Protein AF-T1ALZ5-F1 (afdb_monomer_lite)

Structure (mmCIF, N/CA/C/O backbone):
data_AF-T1ALZ5-F1
#
_entry.id   AF-T1ALZ5-F1
#
loop_
_atom_site.group_PDB
_atom_site.id
_atom_site.type_symbol
_atom_site.label_atom_id
_atom_site.label_alt_id
_atom_site.label_comp_id
_atom_site.label_asym_id
_atom_site.label_entity_id
_atom_site.label_seq_id
_atom_site.pdbx_PDB_ins_code
_atom_site.Cartn_x
_atom_site.Cartn_y
_atom_site.Cartn_z
_atom_site.occupancy
_atom_site.B_iso_or_equiv
_atom_site.auth_seq_id
_atom_site.auth_comp_id
_atom_site.auth_asym_id
_atom_site.auth_atom_id
_atom_site.pdbx_PDB_model_num
ATOM 1 N N . TYR A 1 1 ? -0.519 -9.201 18.390 1.00 60.66 1 TYR A N 1
ATOM 2 C CA . TYR A 1 1 ? 0.496 -9.100 17.323 1.00 60.66 1 TYR A CA 1
ATOM 3 C C . TYR A 1 1 ? 1.351 -7.862 17.560 1.00 60.66 1 TYR A C 1
ATOM 5 O O . TYR A 1 1 ? 1.078 -7.103 18.485 1.00 60.66 1 TYR A O 1
ATOM 13 N N . THR A 1 2 ? 2.398 -7.662 16.757 1.00 79.56 2 THR A N 1
ATOM 14 C CA . THR A 1 2 ? 3.294 -6.497 16.836 1.00 79.56 2 THR A CA 1
ATOM 15 C C . THR A 1 2 ? 2.548 -5.158 16.743 1.00 79.56 2 THR A C 1
ATOM 17 O O . THR A 1 2 ? 2.990 -4.195 17.358 1.00 79.56 2 THR A O 1
ATOM 20 N N . ILE A 1 3 ? 1.400 -5.093 16.050 1.00 87.88 3 ILE A N 1
ATOM 21 C CA . ILE A 1 3 ? 0.622 -3.854 15.867 1.00 87.88 3 ILE A CA 1
ATOM 22 C C . ILE A 1 3 ? 0.089 -3.335 17.209 1.00 87.88 3 ILE A C 1
ATOM 24 O O . ILE A 1 3 ? 0.445 -2.223 17.597 1.00 87.88 3 ILE A O 1
ATOM 28 N N . SER A 1 4 ? -0.693 -4.138 17.947 1.00 86.44 4 SER A N 1
ATOM 29 C CA . SER A 1 4 ? -1.197 -3.723 19.270 1.00 86.44 4 SER A CA 1
ATOM 30 C C . SER A 1 4 ? -0.064 -3.382 20.232 1.00 86.44 4 SER A C 1
ATOM 32 O O . SER A 1 4 ? -0.122 -2.363 20.905 1.00 86.44 4 SER A O 1
ATOM 34 N N . TYR A 1 5 ? 1.021 -4.166 20.231 1.00 89.44 5 TYR A N 1
ATOM 35 C CA . TYR A 1 5 ? 2.176 -3.868 21.076 1.00 89.44 5 TYR A CA 1
ATOM 36 C C . TYR A 1 5 ? 2.756 -2.474 20.789 1.00 89.44 5 TYR A C 1
ATOM 38 O O . TYR A 1 5 ? 2.965 -1.699 21.718 1.00 89.44 5 TYR A O 1
ATOM 46 N N . VAL A 1 6 ? 2.991 -2.124 19.520 1.00 89.44 6 VAL A N 1
ATOM 47 C CA . VAL A 1 6 ? 3.519 -0.799 19.159 1.00 89.44 6 VAL A CA 1
ATOM 48 C C . VAL A 1 6 ? 2.536 0.303 19.553 1.00 89.44 6 VAL A C 1
ATOM 50 O O . VAL A 1 6 ? 2.950 1.289 20.166 1.00 89.44 6 VAL A O 1
ATOM 53 N N . TYR A 1 7 ? 1.249 0.134 19.247 1.00 88.00 7 TYR A N 1
ATOM 54 C CA . TYR A 1 7 ? 0.230 1.134 19.557 1.00 88.00 7 TYR A CA 1
ATOM 55 C C . TYR A 1 7 ? 0.100 1.379 21.067 1.00 88.00 7 TYR A C 1
ATOM 57 O O . TYR A 1 7 ? 0.172 2.526 21.506 1.00 88.00 7 TYR A O 1
ATOM 65 N N . ASP A 1 8 ? -0.002 0.315 21.863 1.00 89.06 8 ASP A N 1
ATOM 66 C CA . ASP A 1 8 ? -0.237 0.394 23.309 1.00 89.06 8 ASP A CA 1
ATOM 67 C C . ASP A 1 8 ? 0.943 1.017 24.074 1.00 89.06 8 ASP A C 1
ATOM 69 O O . ASP A 1 8 ? 0.752 1.580 25.149 1.00 89.06 8 ASP A O 1
ATOM 73 N N . HIS A 1 9 ? 2.162 0.936 23.527 1.00 92.81 9 HIS A N 1
ATOM 74 C CA . HIS A 1 9 ? 3.374 1.433 24.190 1.00 92.81 9 HIS A CA 1
ATOM 75 C C . HIS A 1 9 ? 3.864 2.784 23.660 1.00 92.81 9 HIS A C 1
ATOM 77 O O . HIS A 1 9 ? 4.657 3.442 24.334 1.00 92.81 9 HIS A O 1
ATOM 83 N N . THR A 1 10 ? 3.447 3.198 22.460 1.00 93.44 10 THR A N 1
ATOM 84 C CA . THR A 1 10 ? 3.954 4.431 21.828 1.00 93.44 10 THR A CA 1
ATOM 85 C C . THR A 1 10 ? 2.861 5.418 21.440 1.00 93.44 10 THR A C 1
ATOM 87 O O . THR A 1 10 ? 3.156 6.600 21.278 1.00 93.44 10 THR A O 1
ATOM 90 N N . HIS A 1 11 ? 1.623 4.949 21.250 1.00 87.19 11 HIS A N 1
ATOM 91 C CA . HIS A 1 11 ? 0.527 5.688 20.615 1.00 87.19 11 HIS A CA 1
ATOM 92 C C . HIS A 1 11 ? 0.891 6.306 19.252 1.00 87.19 11 HIS A C 1
ATOM 94 O O . HIS A 1 11 ? 0.199 7.201 18.765 1.00 87.19 11 HIS A O 1
ATOM 100 N N . ALA A 1 12 ? 1.978 5.843 18.627 1.00 90.00 12 ALA A N 1
ATOM 101 C CA . ALA A 1 12 ? 2.394 6.302 17.315 1.00 90.00 12 ALA A CA 1
ATOM 102 C C . ALA A 1 12 ? 1.459 5.735 16.234 1.00 90.00 12 ALA A C 1
ATOM 104 O O . ALA A 1 12 ? 0.925 4.632 16.401 1.00 90.00 12 ALA A O 1
ATOM 105 N N . PRO A 1 13 ? 1.286 6.444 15.102 1.00 90.25 13 PRO A N 1
ATOM 106 C CA . PRO A 1 13 ? 0.625 5.878 13.937 1.00 90.25 13 PRO A CA 1
ATOM 107 C C . PRO A 1 13 ? 1.274 4.555 13.529 1.00 90.25 13 PRO A C 1
ATOM 109 O O . PRO A 1 13 ? 2.498 4.470 13.408 1.00 90.25 13 PRO A O 1
ATOM 112 N N . THR A 1 14 ? 0.458 3.528 13.301 1.00 92.81 14 THR A N 1
ATOM 113 C CA . THR A 1 14 ? 0.944 2.208 12.885 1.00 92.81 14 THR A CA 1
ATOM 114 C C . THR A 1 14 ? 0.524 1.908 11.451 1.00 92.81 14 THR A C 1
ATOM 116 O O . THR A 1 14 ? -0.556 2.302 10.995 1.00 92.81 14 THR A O 1
ATOM 119 N N . MET A 1 15 ? 1.397 1.205 10.732 1.00 92.00 15 MET A N 1
ATOM 120 C CA . MET A 1 15 ? 1.153 0.752 9.370 1.00 92.00 15 MET A CA 1
ATOM 121 C C . MET A 1 15 ? 1.414 -0.747 9.272 1.00 92.00 15 MET A C 1
ATOM 123 O O . MET A 1 15 ? 2.455 -1.229 9.719 1.00 92.00 15 MET A O 1
ATOM 127 N N . LEU A 1 16 ? 0.480 -1.469 8.655 1.00 94.75 16 LEU A N 1
ATOM 128 C CA . LEU A 1 16 ? 0.690 -2.844 8.214 1.00 94.75 16 LEU A CA 1
ATOM 129 C C . LEU A 1 16 ? 0.994 -2.836 6.721 1.00 94.75 16 LEU A C 1
ATOM 131 O O . LEU A 1 16 ? 0.129 -2.460 5.935 1.00 94.75 16 LEU A O 1
ATOM 135 N N . THR A 1 17 ? 2.184 -3.290 6.338 1.00 94.25 17 THR A N 1
ATOM 136 C CA . THR A 1 17 ? 2.549 -3.471 4.930 1.00 94.25 17 THR A CA 1
ATOM 137 C C . THR A 1 17 ? 2.263 -4.899 4.485 1.00 94.25 17 THR A C 1
ATOM 139 O O . THR A 1 17 ? 2.781 -5.853 5.062 1.00 94.25 17 THR A O 1
ATOM 142 N N . LEU A 1 18 ? 1.443 -5.042 3.447 1.00 95.12 18 LEU A N 1
ATOM 143 C CA . LEU A 1 18 ? 1.066 -6.309 2.834 1.00 95.12 18 LEU A CA 1
ATOM 144 C C . LEU A 1 18 ? 1.810 -6.490 1.514 1.00 95.12 18 LEU A C 1
ATOM 146 O O . LEU A 1 18 ? 1.735 -5.632 0.635 1.00 95.12 18 LEU A O 1
ATOM 150 N N . TYR A 1 19 ? 2.497 -7.617 1.358 1.00 92.81 19 TYR A N 1
ATOM 151 C CA . TYR A 1 19 ? 3.235 -7.924 0.137 1.00 92.81 19 TYR A CA 1
ATOM 152 C C . TYR A 1 19 ? 2.304 -8.463 -0.953 1.00 92.81 19 TYR A C 1
ATOM 154 O O . TYR A 1 19 ? 1.525 -9.394 -0.727 1.00 92.81 19 TYR A O 1
ATOM 162 N N . TRP A 1 20 ? 2.360 -7.852 -2.134 1.00 92.00 20 TRP A N 1
ATOM 163 C CA . TRP A 1 20 ? 1.699 -8.340 -3.335 1.00 92.00 20 TRP A CA 1
ATOM 164 C C . TRP A 1 20 ? 2.656 -9.216 -4.132 1.00 92.00 20 TRP A C 1
ATOM 166 O O . TRP A 1 20 ? 3.715 -8.757 -4.552 1.00 92.00 20 TRP A O 1
ATOM 176 N N . GLN A 1 21 ? 2.238 -10.455 -4.380 1.00 85.75 21 GLN A N 1
ATOM 177 C CA . GLN A 1 21 ? 3.012 -11.409 -5.156 1.00 85.75 21 GLN A CA 1
ATOM 178 C C . GLN A 1 21 ? 2.097 -12.420 -5.853 1.00 85.75 21 GLN A C 1
ATOM 180 O O . GLN A 1 21 ? 0.992 -12.705 -5.377 1.00 85.75 21 GLN A O 1
ATOM 185 N N . LEU A 1 22 ? 2.553 -12.965 -6.983 1.00 81.38 22 LEU A N 1
ATOM 186 C CA . LEU A 1 22 ? 1.836 -13.978 -7.756 1.00 81.38 22 LEU A CA 1
ATOM 187 C C . LEU A 1 22 ? 2.668 -15.258 -7.859 1.00 81.38 22 LEU A C 1
ATOM 189 O O . LEU A 1 22 ? 3.793 -15.226 -8.331 1.00 81.38 22 LEU A O 1
ATOM 193 N N . GLY A 1 23 ? 2.090 -16.399 -7.479 1.00 78.50 23 GLY A N 1
ATOM 194 C CA . GLY A 1 23 ? 2.662 -17.719 -7.782 1.00 78.50 23 GLY A CA 1
ATOM 195 C C . GLY A 1 23 ? 3.899 -18.147 -6.980 1.00 78.50 23 GLY A C 1
ATOM 196 O O . GLY A 1 23 ? 4.413 -19.225 -7.251 1.00 78.50 23 GLY A O 1
ATOM 197 N N . GLU A 1 24 ? 4.345 -17.364 -5.997 1.00 75.06 24 GLU A N 1
ATOM 198 C CA . GLU A 1 24 ? 5.529 -17.685 -5.173 1.00 75.06 24 GLU A CA 1
ATOM 199 C C . GLU A 1 24 ? 5.247 -18.654 -4.003 1.00 75.06 24 GLU A C 1
ATOM 201 O O . GLU A 1 24 ? 6.176 -19.187 -3.405 1.00 75.06 24 GLU A O 1
ATOM 206 N N . ASP A 1 25 ? 3.978 -18.903 -3.658 1.00 81.12 25 ASP A N 1
ATOM 207 C CA . ASP A 1 25 ? 3.576 -19.788 -2.551 1.00 81.12 25 ASP A CA 1
ATOM 208 C C . ASP A 1 25 ? 2.170 -20.385 -2.810 1.00 81.12 25 ASP A C 1
ATOM 210 O O . ASP A 1 25 ? 1.607 -20.264 -3.903 1.00 81.12 25 ASP A O 1
ATOM 214 N N . ASP A 1 26 ? 1.578 -21.043 -1.813 1.00 85.50 26 ASP A N 1
ATOM 215 C CA . ASP A 1 26 ? 0.232 -21.593 -1.851 1.00 85.50 26 ASP A CA 1
ATOM 216 C C . ASP A 1 26 ? -0.871 -20.561 -1.530 1.00 85.50 26 ASP A C 1
ATOM 218 O O . ASP A 1 26 ? -0.649 -19.465 -1.009 1.00 85.50 26 ASP A O 1
ATOM 222 N N . ALA A 1 27 ? -2.118 -20.921 -1.844 1.00 84.62 27 ALA A N 1
ATOM 223 C CA . ALA A 1 27 ? -3.269 -20.030 -1.703 1.00 84.62 27 ALA A CA 1
ATOM 224 C C . ALA A 1 27 ? -3.515 -19.529 -0.264 1.00 84.62 27 ALA A C 1
ATOM 226 O O . ALA A 1 27 ? -4.149 -18.485 -0.093 1.00 84.62 27 ALA A O 1
ATOM 227 N N . ARG A 1 28 ? -3.036 -20.235 0.771 1.00 85.62 28 ARG A N 1
ATOM 228 C CA . ARG A 1 28 ? -3.196 -19.848 2.185 1.00 85.62 28 ARG A CA 1
ATOM 229 C C . ARG A 1 28 ? -2.317 -18.655 2.546 1.00 85.62 28 ARG A C 1
ATOM 231 O O . ARG A 1 28 ? -2.705 -17.874 3.407 1.00 85.62 28 ARG A O 1
ATOM 238 N N . HIS A 1 29 ? -1.195 -18.485 1.852 1.00 86.56 29 HIS A N 1
ATOM 239 C CA . HIS A 1 29 ? -0.293 -17.347 2.019 1.00 86.56 29 HIS A CA 1
ATOM 240 C C . HIS A 1 29 ? -0.644 -16.168 1.100 1.00 86.56 29 HIS A C 1
ATOM 242 O O . HIS A 1 29 ? -0.020 -15.113 1.184 1.00 86.56 29 HIS A O 1
ATOM 248 N N . SER A 1 30 ? -1.679 -16.299 0.258 1.00 90.69 30 SER A N 1
ATOM 249 C CA . SER A 1 30 ? -2.185 -15.166 -0.523 1.00 90.69 30 SER A CA 1
ATOM 250 C C . SER A 1 30 ? -2.630 -14.025 0.395 1.00 90.69 30 SER A C 1
ATOM 252 O O . SER A 1 30 ? -3.208 -14.267 1.454 1.00 90.69 30 SER A O 1
ATOM 254 N N . MET A 1 31 ? -2.408 -12.777 -0.030 1.00 93.31 31 MET A N 1
ATOM 255 C CA . MET A 1 31 ? -2.653 -11.567 0.769 1.00 93.31 31 MET A CA 1
ATOM 256 C C . MET A 1 31 ? -3.980 -11.602 1.547 1.00 93.31 31 MET A C 1
ATOM 258 O O . MET A 1 31 ? -3.995 -11.405 2.758 1.00 93.31 31 MET A O 1
ATOM 262 N N . PHE A 1 32 ? -5.101 -11.896 0.880 1.00 94.38 32 PHE A N 1
ATOM 263 C CA . PHE A 1 32 ? -6.414 -11.902 1.534 1.00 94.38 32 PHE A CA 1
ATOM 264 C C . PHE A 1 32 ? -6.628 -13.084 2.479 1.00 94.38 32 PHE A C 1
ATOM 266 O O . PHE A 1 32 ? -7.288 -12.920 3.504 1.00 94.38 32 PHE A O 1
ATOM 273 N N . GLN A 1 33 ? -6.068 -14.257 2.172 1.00 93.81 33 GLN A N 1
ATOM 274 C CA . GLN A 1 33 ? -6.117 -15.380 3.106 1.00 93.81 33 GLN A CA 1
ATOM 275 C C . GLN A 1 33 ? -5.254 -15.112 4.333 1.00 93.81 33 GLN A C 1
ATOM 277 O O . GLN A 1 33 ? -5.722 -15.311 5.454 1.00 93.81 33 GLN A O 1
ATOM 282 N N . TRP A 1 34 ? -4.056 -14.563 4.135 1.00 93.81 34 TRP A N 1
ATOM 283 C CA . TRP A 1 34 ? -3.176 -14.176 5.225 1.00 93.81 34 TRP A CA 1
ATOM 284 C C . TRP A 1 34 ? -3.859 -13.175 6.158 1.00 93.81 34 TRP A C 1
ATOM 286 O O . TRP A 1 34 ? -3.883 -13.406 7.367 1.00 93.81 34 TRP A O 1
ATOM 296 N N . ILE A 1 35 ? -4.494 -12.126 5.616 1.00 94.94 35 ILE A N 1
ATOM 297 C CA . ILE A 1 35 ? -5.270 -11.169 6.419 1.00 94.94 35 ILE A CA 1
ATOM 298 C C . ILE A 1 35 ? -6.335 -11.907 7.237 1.00 94.94 35 ILE A C 1
ATOM 300 O O . ILE A 1 35 ? -6.404 -11.725 8.450 1.00 94.94 35 ILE A O 1
ATOM 304 N N . SER A 1 36 ? -7.127 -12.770 6.592 1.00 94.88 36 SER A N 1
ATOM 305 C CA . SER A 1 36 ? -8.231 -13.482 7.246 1.00 94.88 36 SER A CA 1
ATOM 306 C C . SER A 1 36 ? -7.790 -14.397 8.392 1.00 94.88 36 SER A C 1
ATOM 308 O O . SER A 1 36 ? -8.532 -14.581 9.353 1.00 94.88 36 SER A O 1
ATOM 310 N N . GLN A 1 37 ? -6.589 -14.969 8.292 1.00 93.94 37 GLN A N 1
ATOM 311 C CA . GLN A 1 37 ? -6.067 -15.944 9.248 1.00 93.94 37 GLN A CA 1
ATOM 312 C C . GLN A 1 37 ? -5.272 -15.289 10.378 1.00 93.94 37 GLN A C 1
ATOM 314 O O . GLN A 1 37 ? -5.211 -15.840 11.476 1.00 93.94 37 GLN A O 1
ATOM 319 N N . ASN A 1 38 ? -4.657 -14.131 10.120 1.00 92.75 38 ASN A N 1
ATOM 320 C CA . ASN A 1 38 ? -3.691 -13.531 11.039 1.00 92.75 38 ASN A CA 1
ATOM 321 C C . ASN A 1 38 ? -4.201 -12.256 11.711 1.00 92.75 38 ASN A C 1
ATOM 323 O O . ASN A 1 38 ? -3.755 -11.937 12.811 1.00 92.75 38 ASN A O 1
ATOM 327 N N . LEU A 1 39 ? -5.139 -11.521 11.111 1.00 93.94 39 LEU A N 1
ATOM 328 C CA . LEU A 1 39 ? -5.618 -10.272 11.698 1.00 93.94 39 LEU A CA 1
ATOM 329 C C . LEU A 1 39 ? -6.939 -10.462 12.434 1.00 93.94 39 LEU A C 1
ATOM 331 O O . LEU A 1 39 ? -7.922 -10.969 11.901 1.00 93.94 39 LEU A O 1
ATOM 335 N N . THR A 1 40 ? -6.969 -9.980 13.672 1.00 93.12 40 THR A N 1
ATOM 336 C CA . THR A 1 40 ? -8.207 -9.838 14.440 1.00 93.12 40 THR A CA 1
ATOM 337 C C . THR A 1 40 ? -8.748 -8.418 14.293 1.00 93.12 40 THR A C 1
ATOM 339 O O . THR A 1 40 ? -7.996 -7.485 14.006 1.00 93.12 40 THR A O 1
ATOM 342 N N . LEU A 1 41 ? -10.040 -8.220 14.570 1.00 91.25 41 LEU A N 1
ATOM 343 C CA . LEU A 1 41 ? -10.637 -6.878 14.593 1.00 91.25 41 LEU A CA 1
ATOM 344 C C . LEU A 1 41 ? -9.926 -5.930 15.573 1.00 91.25 41 LEU A C 1
ATOM 346 O O . LEU A 1 41 ? -9.834 -4.739 15.294 1.00 91.25 41 LEU A O 1
ATOM 350 N N . SER A 1 42 ? -9.394 -6.460 16.681 1.00 90.56 42 SER A N 1
ATOM 351 C CA . SER A 1 42 ? -8.630 -5.682 17.664 1.00 90.56 42 SER A CA 1
ATOM 352 C C . SER A 1 42 ? 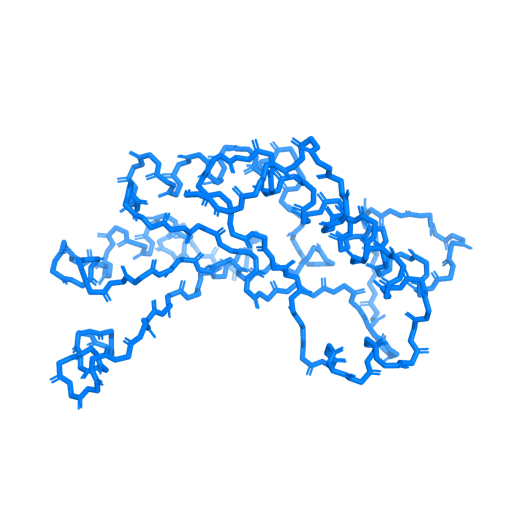-7.294 -5.190 17.106 1.00 90.56 42 SER A C 1
ATOM 354 O O . SER A 1 42 ? -6.891 -4.067 17.385 1.00 90.56 42 SER A O 1
ATOM 356 N N . GLU A 1 43 ? -6.604 -6.006 16.306 1.00 92.06 43 GLU A N 1
ATOM 357 C CA . GLU A 1 43 ? -5.365 -5.571 15.645 1.00 92.06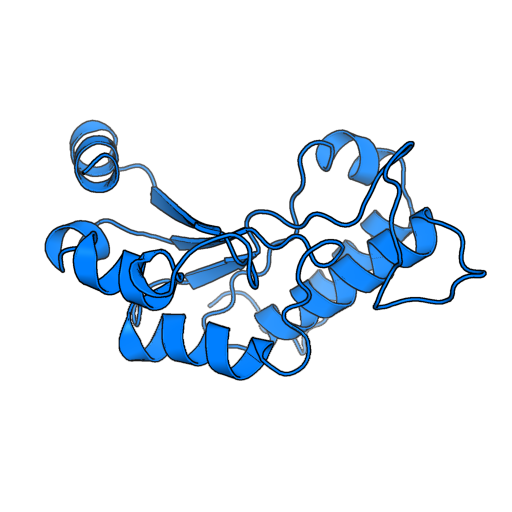 43 GLU A CA 1
ATOM 358 C C . GLU A 1 43 ? -5.673 -4.521 14.575 1.00 92.06 43 GLU A C 1
ATOM 360 O O . GLU A 1 43 ? -4.999 -3.499 14.488 1.00 92.06 43 GLU A O 1
ATOM 365 N N . ILE A 1 44 ? -6.742 -4.737 13.801 1.00 94.00 44 ILE A N 1
ATOM 366 C CA . ILE A 1 44 ? -7.176 -3.803 12.758 1.00 94.00 44 ILE A CA 1
ATOM 367 C C . ILE A 1 44 ? -7.551 -2.440 13.356 1.00 94.00 44 ILE A C 1
ATOM 369 O O . ILE A 1 44 ? -7.240 -1.413 12.759 1.00 94.00 44 ILE A O 1
ATOM 373 N N . SER A 1 45 ? -8.176 -2.392 14.538 1.00 92.19 45 SER A N 1
ATOM 374 C CA . SER A 1 45 ? -8.540 -1.117 15.173 1.00 92.19 45 SER A CA 1
ATOM 375 C C . SER A 1 45 ? -7.349 -0.268 15.616 1.00 92.19 45 SER A C 1
ATOM 377 O O . SER A 1 45 ? -7.521 0.931 15.818 1.00 92.19 45 SER A O 1
ATOM 379 N N . HIS A 1 46 ? -6.163 -0.862 15.753 1.00 93.69 46 HIS A N 1
ATOM 380 C CA . HIS A 1 46 ? -4.935 -0.146 16.101 1.00 93.69 46 HIS A CA 1
ATOM 381 C C . HIS A 1 46 ? -4.134 0.310 14.875 1.00 93.69 46 HIS A C 1
ATOM 383 O O . HIS A 1 46 ? -3.165 1.053 15.033 1.00 93.69 46 HIS A O 1
ATOM 389 N N . LEU A 1 47 ? -4.547 -0.086 13.663 1.00 94.50 47 LEU A N 1
ATOM 390 C CA . LEU A 1 47 ? -3.945 0.366 12.411 1.00 94.50 47 LEU A CA 1
ATOM 391 C C . LEU A 1 47 ? -4.427 1.759 12.027 1.00 94.50 47 LEU A C 1
ATOM 393 O O . LEU A 1 47 ? -5.629 2.001 11.892 1.00 94.50 47 LEU A O 1
ATOM 397 N N . THR A 1 48 ? -3.467 2.644 11.765 1.00 93.06 48 THR A N 1
ATOM 398 C CA . THR A 1 48 ? -3.723 3.946 11.137 1.00 93.06 48 THR A CA 1
ATOM 399 C C . THR A 1 48 ? -3.721 3.815 9.617 1.00 93.06 48 THR A C 1
ATOM 401 O O . THR A 1 48 ? -4.598 4.350 8.942 1.00 93.06 48 THR A O 1
ATOM 404 N N . TYR A 1 49 ? -2.761 3.058 9.082 1.00 95.06 49 TYR A N 1
ATOM 405 C CA . TYR A 1 49 ? -2.521 2.941 7.648 1.00 95.06 49 TYR A CA 1
ATOM 406 C C . TYR A 1 49 ? -2.368 1.487 7.213 1.00 95.06 49 TYR A C 1
ATOM 408 O O . TYR A 1 49 ? -1.923 0.624 7.976 1.00 95.06 49 TYR A O 1
ATOM 416 N N . VAL A 1 50 ? -2.684 1.230 5.947 1.00 96.25 50 VAL A N 1
ATOM 417 C CA . VAL A 1 50 ? -2.406 -0.048 5.287 1.00 96.25 50 VAL A CA 1
ATOM 418 C C . VAL A 1 50 ? -1.496 0.216 4.105 1.00 96.25 50 VAL A C 1
ATOM 420 O O . VAL A 1 50 ? -1.848 0.960 3.197 1.00 96.25 50 VAL A O 1
ATOM 423 N N . GLY A 1 51 ? -0.317 -0.385 4.131 1.00 95.44 51 GLY A N 1
ATOM 424 C CA . GLY A 1 51 ? 0.655 -0.334 3.057 1.00 95.44 51 GLY A CA 1
ATOM 425 C C . GLY A 1 51 ? 0.523 -1.536 2.130 1.00 95.44 51 GLY A C 1
ATOM 426 O O . GLY A 1 51 ? 0.254 -2.653 2.569 1.00 95.44 51 GLY A O 1
ATOM 427 N N . ILE A 1 52 ? 0.755 -1.317 0.844 1.00 95.44 52 ILE A N 1
ATOM 428 C CA . ILE A 1 52 ? 1.009 -2.360 -0.143 1.00 95.44 52 ILE A CA 1
ATOM 429 C C . ILE A 1 52 ? 2.490 -2.284 -0.504 1.00 95.44 52 ILE A C 1
ATOM 431 O O . ILE A 1 52 ? 2.981 -1.223 -0.898 1.00 95.44 52 ILE A O 1
ATOM 435 N N . SER A 1 53 ? 3.180 -3.412 -0.367 1.00 93.19 53 SER A N 1
ATOM 436 C CA . SER A 1 53 ? 4.497 -3.629 -0.950 1.00 93.19 53 SER A CA 1
ATOM 437 C C . SER A 1 53 ? 4.321 -4.301 -2.301 1.00 93.19 53 SER A C 1
ATOM 439 O O . SER A 1 53 ? 3.742 -5.383 -2.398 1.00 93.19 53 SER A O 1
ATOM 441 N N . LEU A 1 54 ? 4.736 -3.607 -3.353 1.00 89.88 54 LEU A N 1
ATOM 442 C CA . LEU A 1 54 ? 4.485 -3.967 -4.734 1.00 89.88 54 LEU A CA 1
ATOM 443 C C . LEU A 1 54 ? 5.790 -3.912 -5.512 1.00 89.88 54 LEU A C 1
ATOM 445 O O . LEU A 1 54 ? 6.433 -2.874 -5.605 1.00 89.88 54 LEU A O 1
ATOM 449 N N . TYR A 1 55 ? 6.145 -5.037 -6.111 1.00 85.69 55 TYR A N 1
ATOM 450 C CA . TYR A 1 55 ? 7.312 -5.188 -6.963 1.00 85.69 55 TYR A CA 1
ATOM 451 C C . TYR A 1 55 ? 6.777 -5.539 -8.336 1.00 85.69 55 TYR A C 1
ATOM 453 O O . TYR A 1 55 ? 6.684 -6.726 -8.655 1.00 85.69 55 TYR A O 1
ATOM 461 N N . PRO A 1 56 ? 6.346 -4.553 -9.149 1.00 81.38 56 PRO A N 1
ATOM 462 C CA . PRO A 1 56 ? 5.786 -4.838 -10.441 1.00 81.38 56 PRO A CA 1
ATOM 463 C C . PRO A 1 56 ? 6.713 -5.781 -11.199 1.00 81.38 56 PRO A C 1
ATOM 465 O O . PRO A 1 56 ? 6.170 -6.748 -11.720 1.00 81.38 56 PRO A O 1
ATOM 468 N N . GLN A 1 57 ? 8.058 -5.593 -11.190 1.00 75.69 57 GLN A N 1
ATOM 469 C CA . GLN A 1 57 ? 9.038 -6.416 -11.950 1.00 75.69 57 GLN A CA 1
ATOM 470 C C . GLN A 1 57 ? 8.927 -7.926 -11.706 1.00 75.69 57 GLN A C 1
ATOM 472 O O . GLN A 1 57 ? 9.379 -8.696 -12.550 1.00 75.69 57 GLN A O 1
ATOM 477 N N . GLU A 1 58 ? 8.290 -8.336 -10.614 1.00 78.12 58 GLU A N 1
ATOM 478 C CA . GLU A 1 58 ? 8.038 -9.728 -10.225 1.00 78.12 58 GLU A CA 1
ATOM 479 C C . GLU A 1 58 ? 6.547 -10.091 -10.213 1.00 78.12 58 GLU A C 1
ATOM 481 O O . GLU A 1 58 ? 6.192 -11.223 -10.535 1.00 78.12 58 GLU A O 1
ATOM 486 N N . ALA A 1 59 ? 5.665 -9.136 -9.918 1.00 83.12 59 ALA A N 1
ATOM 487 C CA . ALA A 1 59 ? 4.222 -9.305 -10.016 1.00 83.12 59 ALA A CA 1
ATOM 488 C C . ALA A 1 59 ? 3.510 -7.953 -10.201 1.00 83.12 59 ALA A C 1
ATOM 490 O O . ALA A 1 59 ? 3.160 -7.291 -9.219 1.00 83.12 59 ALA A O 1
ATOM 491 N N . PRO A 1 60 ? 3.196 -7.518 -11.434 1.00 83.44 60 PRO A N 1
ATOM 492 C CA . PRO A 1 60 ? 2.373 -6.352 -11.651 1.00 83.44 60 PRO A CA 1
ATOM 493 C C . PRO A 1 60 ? 0.979 -6.628 -11.145 1.00 83.44 60 PRO A C 1
ATOM 495 O O . PRO A 1 60 ? 0.369 -7.660 -11.427 1.00 83.44 60 PRO A O 1
ATOM 498 N N . MET A 1 61 ? 0.429 -5.633 -10.470 1.00 88.00 61 MET A N 1
ATOM 499 C CA . MET A 1 61 ? -0.976 -5.675 -10.116 1.00 88.00 61 MET A CA 1
ATOM 500 C C . MET A 1 61 ? -1.852 -5.409 -11.349 1.00 88.00 61 MET A C 1
ATOM 502 O O . MET A 1 61 ? -2.924 -5.994 -11.478 1.00 88.00 61 MET A O 1
ATOM 506 N N . GLY A 1 62 ? -1.388 -4.569 -12.286 1.00 86.00 62 GLY A N 1
ATOM 507 C CA . GLY A 1 62 ? -2.039 -4.342 -13.579 1.00 86.00 62 GLY A CA 1
ATOM 508 C C . GLY A 1 62 ? -3.544 -4.080 -13.455 1.00 86.00 62 GLY A C 1
ATOM 509 O O . GLY A 1 62 ? -3.988 -3.258 -12.654 1.00 86.00 62 GLY A O 1
ATOM 510 N N . THR A 1 63 ? -4.350 -4.823 -14.215 1.00 87.12 63 THR A N 1
ATOM 511 C CA . THR A 1 63 ? -5.820 -4.713 -14.190 1.00 87.12 63 THR A CA 1
ATOM 512 C C . THR A 1 63 ? -6.453 -5.165 -12.869 1.00 87.12 63 THR A C 1
ATOM 514 O O . THR A 1 63 ? -7.590 -4.789 -12.583 1.00 87.12 63 THR A O 1
ATOM 517 N N . ALA A 1 64 ? -5.737 -5.922 -12.030 1.00 91.00 64 ALA A N 1
ATOM 518 C CA . ALA A 1 64 ? -6.222 -6.328 -10.715 1.00 91.00 64 ALA A CA 1
ATOM 519 C C . ALA A 1 64 ? -6.163 -5.192 -9.680 1.00 91.00 64 ALA A C 1
ATOM 521 O O . ALA A 1 64 ? -6.823 -5.305 -8.648 1.00 91.00 64 ALA A O 1
ATOM 522 N N . PHE A 1 65 ? -5.447 -4.092 -9.956 1.00 93.00 65 PHE A N 1
ATOM 523 C CA . PHE A 1 65 ? -5.214 -3.004 -8.999 1.00 93.00 65 PHE A CA 1
ATOM 524 C C . PHE A 1 65 ? -6.499 -2.485 -8.354 1.00 93.00 65 PHE A C 1
ATOM 526 O O . PHE A 1 65 ? -6.632 -2.502 -7.131 1.00 93.00 65 PHE A O 1
ATOM 533 N N . ASN A 1 66 ? -7.489 -2.121 -9.176 1.00 95.06 66 ASN A N 1
ATOM 534 C CA . ASN A 1 66 ? -8.782 -1.645 -8.686 1.00 95.06 66 ASN A CA 1
ATOM 535 C C . ASN A 1 66 ? -9.458 -2.675 -7.774 1.00 95.06 66 ASN A C 1
ATOM 537 O O . ASN A 1 66 ? -9.900 -2.350 -6.677 1.00 95.06 66 ASN A O 1
ATOM 541 N N . ARG A 1 67 ? -9.483 -3.950 -8.180 1.00 95.88 67 ARG A N 1
ATOM 542 C CA . ARG A 1 67 ? -10.111 -4.998 -7.371 1.00 95.88 67 ARG A CA 1
ATOM 543 C C . ARG A 1 67 ? -9.387 -5.187 -6.040 1.00 95.88 67 ARG A C 1
ATOM 545 O O . ARG A 1 67 ? -10.062 -5.309 -5.022 1.00 95.88 67 ARG A O 1
ATOM 552 N N . VAL A 1 68 ? -8.056 -5.215 -6.043 1.00 95.75 68 VAL A N 1
ATOM 553 C CA . VAL A 1 68 ? -7.250 -5.415 -4.833 1.00 95.75 68 VAL A CA 1
ATOM 554 C C . VAL A 1 68 ? -7.458 -4.264 -3.854 1.00 95.75 68 VAL A C 1
ATOM 556 O O . VAL A 1 68 ? -7.854 -4.505 -2.715 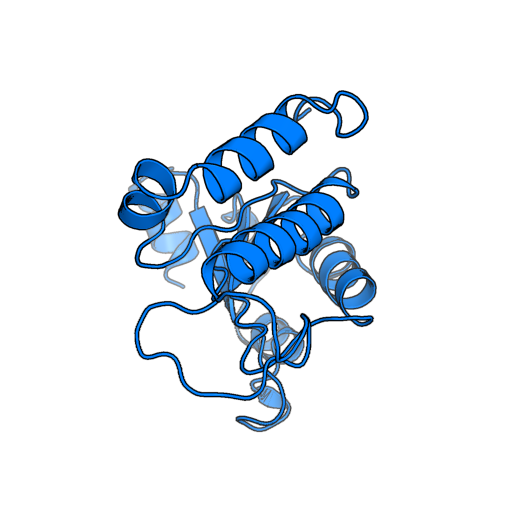1.00 95.75 68 VAL A O 1
ATOM 559 N N . VAL A 1 69 ? -7.286 -3.022 -4.310 1.00 96.44 69 VAL A N 1
ATOM 560 C CA . VAL A 1 69 ? -7.418 -1.817 -3.478 1.00 96.44 69 VAL A CA 1
ATOM 561 C C . VAL A 1 69 ? -8.842 -1.662 -2.936 1.00 96.44 69 VAL A C 1
ATOM 563 O O . VAL A 1 69 ? -9.025 -1.411 -1.745 1.00 96.44 69 VAL A O 1
ATOM 566 N N . THR A 1 70 ? -9.869 -1.883 -3.763 1.00 97.06 70 THR A N 1
ATOM 567 C CA . THR A 1 70 ? -11.266 -1.831 -3.306 1.00 97.06 70 THR A CA 1
ATOM 568 C C . THR A 1 70 ? -11.595 -2.935 -2.301 1.00 97.06 70 THR A C 1
ATOM 570 O O . THR A 1 70 ? -12.343 -2.680 -1.363 1.00 97.06 70 THR A O 1
ATOM 573 N N . VAL A 1 71 ? -11.070 -4.157 -2.458 1.00 97.94 71 VAL A N 1
ATOM 574 C CA . VAL A 1 71 ? -11.292 -5.233 -1.471 1.00 97.94 71 VAL A CA 1
ATOM 575 C C . VAL A 1 71 ? -10.569 -4.934 -0.167 1.00 97.94 71 VAL A C 1
ATOM 577 O O . VAL A 1 71 ? -11.174 -5.088 0.891 1.00 97.94 71 VAL A O 1
ATOM 580 N N . LEU A 1 72 ? -9.311 -4.488 -0.232 1.00 97.50 72 LEU A N 1
ATOM 581 C CA . LEU A 1 72 ? -8.559 -4.079 0.953 1.00 97.50 72 LEU A CA 1
ATOM 582 C C . LEU A 1 72 ? -9.348 -3.050 1.757 1.00 97.50 72 LEU A C 1
ATOM 584 O O . LEU A 1 72 ? -9.580 -3.270 2.939 1.00 97.50 72 LEU A O 1
ATOM 588 N N . HIS A 1 73 ? -9.842 -1.992 1.116 1.00 97.81 73 HIS A N 1
ATOM 589 C CA . HIS A 1 73 ? -10.613 -0.976 1.821 1.00 97.81 73 HIS A CA 1
ATOM 590 C C . HIS A 1 73 ? -11.983 -1.501 2.273 1.00 97.81 73 HIS A C 1
ATOM 592 O O . HIS A 1 73 ? -12.275 -1.561 3.462 1.00 97.81 73 HIS A O 1
ATOM 598 N N . ASN A 1 74 ? -12.839 -1.924 1.341 1.00 97.56 74 ASN A N 1
ATOM 599 C CA . ASN A 1 74 ? -14.255 -2.145 1.646 1.00 97.56 74 ASN A CA 1
ATOM 600 C C . ASN A 1 74 ? -14.519 -3.391 2.497 1.00 97.56 74 ASN A C 1
ATOM 602 O O . ASN A 1 74 ? -15.567 -3.467 3.134 1.00 97.56 74 ASN A O 1
ATOM 606 N N . VAL A 1 75 ? -13.622 -4.381 2.468 1.00 96.88 75 VAL A N 1
ATOM 607 C CA . VAL A 1 75 ? -13.807 -5.650 3.189 1.00 96.88 75 VAL A CA 1
ATOM 608 C C . VAL A 1 75 ? -12.955 -5.702 4.451 1.00 96.88 75 VAL A C 1
ATOM 610 O O . VAL A 1 75 ? -13.446 -6.144 5.486 1.00 96.88 75 VAL A O 1
ATOM 613 N N . TRP A 1 76 ? -11.697 -5.264 4.376 1.00 97.00 76 TRP A N 1
ATOM 614 C CA . TRP A 1 76 ? -10.728 -5.500 5.449 1.00 97.00 76 TRP A CA 1
ATOM 615 C C . TRP A 1 76 ? -10.432 -4.261 6.289 1.00 97.00 76 TRP A C 1
ATOM 617 O O . TRP A 1 76 ? -10.351 -4.361 7.511 1.00 97.00 76 TRP A O 1
ATOM 627 N N . PHE A 1 77 ? -10.300 -3.098 5.654 1.00 97.44 77 PHE A N 1
ATOM 628 C CA . PHE A 1 77 ? -9.764 -1.891 6.279 1.00 97.44 77 PHE A CA 1
ATOM 629 C C . PHE A 1 77 ? -10.592 -0.636 5.948 1.00 97.44 77 PHE A C 1
ATOM 631 O O . PHE A 1 77 ? -10.062 0.335 5.406 1.00 97.44 77 PHE A O 1
ATOM 638 N N . PRO A 1 78 ? -11.900 -0.612 6.276 1.00 96.62 78 PRO A N 1
ATOM 639 C CA . PRO A 1 78 ? -12.822 0.439 5.826 1.00 96.62 78 PRO A CA 1
ATOM 640 C C . PRO A 1 78 ? -12.616 1.795 6.513 1.00 96.62 78 PRO A C 1
ATOM 642 O O . PRO A 1 78 ? -13.366 2.734 6.256 1.00 96.62 78 PRO A O 1
ATOM 645 N N . LYS A 1 79 ? -11.670 1.883 7.453 1.00 96.06 79 LYS A N 1
ATOM 646 C CA . LYS A 1 79 ? -11.347 3.104 8.204 1.00 96.06 79 LYS A CA 1
ATOM 647 C C . LYS A 1 79 ? -9.923 3.592 7.951 1.00 96.06 79 LYS A C 1
ATOM 649 O O . LYS A 1 79 ? -9.563 4.647 8.461 1.00 96.06 79 LYS A O 1
ATOM 654 N N . GLN A 1 80 ? -9.108 2.814 7.243 1.00 96.06 80 GLN A N 1
ATOM 655 C CA . GLN A 1 80 ? -7.694 3.101 7.059 1.00 96.06 80 GLN A CA 1
ATOM 656 C C . GLN A 1 80 ? -7.449 3.714 5.688 1.00 96.06 80 GLN A C 1
ATOM 658 O O . GLN A 1 80 ? -8.032 3.306 4.683 1.00 96.06 80 GLN A O 1
ATOM 663 N N . THR A 1 81 ? -6.504 4.644 5.648 1.00 95.56 81 THR A N 1
ATOM 664 C CA . THR A 1 81 ? -5.927 5.119 4.395 1.00 95.56 81 THR A CA 1
ATOM 665 C C . THR A 1 81 ? -4.989 4.050 3.830 1.00 95.56 81 THR A C 1
ATOM 667 O O . THR A 1 81 ? -4.165 3.482 4.557 1.00 95.56 81 THR A O 1
ATOM 670 N N . ILE A 1 82 ? -5.106 3.781 2.530 1.00 96.06 82 ILE A N 1
ATOM 671 C CA . ILE A 1 82 ? -4.268 2.814 1.815 1.00 96.06 82 ILE A CA 1
ATOM 672 C C . ILE A 1 82 ? -3.108 3.538 1.140 1.00 96.06 82 ILE A C 1
ATOM 674 O O . ILE A 1 82 ? -3.316 4.533 0.450 1.00 96.06 82 ILE A O 1
ATOM 678 N N . PHE A 1 83 ? -1.903 3.000 1.297 1.00 94.38 83 PHE A N 1
ATOM 679 C CA . PHE A 1 83 ? -0.666 3.475 0.692 1.00 94.38 83 PHE A CA 1
ATOM 680 C C . PHE A 1 83 ? -0.026 2.393 -0.172 1.00 94.38 83 PHE A C 1
ATOM 682 O O . PHE A 1 83 ? -0.138 1.204 0.117 1.00 94.38 83 PHE A O 1
ATOM 689 N N . ILE A 1 84 ? 0.743 2.805 -1.173 1.00 93.12 84 ILE A N 1
ATOM 690 C CA . ILE A 1 84 ? 1.823 1.975 -1.711 1.00 93.12 84 ILE A CA 1
ATOM 691 C C . ILE A 1 84 ? 3.060 2.311 -0.887 1.00 93.12 84 ILE A C 1
ATOM 693 O O . ILE A 1 84 ? 3.758 3.291 -1.136 1.00 93.12 84 ILE A O 1
ATOM 697 N N . SER A 1 85 ? 3.273 1.553 0.182 1.00 91.00 85 SER A N 1
ATOM 698 C CA . SER A 1 85 ? 4.344 1.817 1.146 1.00 91.00 85 SER A CA 1
ATOM 699 C C . SER A 1 85 ? 5.709 1.385 0.631 1.00 91.00 85 SER A C 1
ATOM 701 O O . SER A 1 85 ? 6.721 1.885 1.108 1.00 91.00 85 SER A O 1
ATOM 703 N N . GLU A 1 86 ? 5.730 0.459 -0.325 1.00 89.81 86 GLU A N 1
ATOM 704 C CA . GLU A 1 86 ? 6.948 -0.015 -0.959 1.00 89.81 86 GLU A CA 1
ATOM 705 C C . GLU A 1 86 ? 6.670 -0.304 -2.438 1.00 89.81 86 GLU A C 1
ATOM 707 O O . GLU A 1 86 ? 5.748 -1.048 -2.765 1.00 89.81 86 GLU A O 1
ATOM 712 N N . LEU A 1 87 ? 7.430 0.320 -3.333 1.00 87.19 87 LEU A N 1
ATOM 713 C CA . LEU A 1 87 ? 7.308 0.167 -4.776 1.00 87.19 87 LEU A CA 1
ATOM 714 C C . LEU A 1 87 ? 8.674 -0.185 -5.362 1.00 87.19 87 LEU A C 1
ATOM 716 O O . LEU A 1 87 ? 9.529 0.680 -5.532 1.00 87.19 87 LEU A O 1
ATOM 720 N N . GLY A 1 88 ? 8.883 -1.456 -5.684 1.00 79.94 88 GLY A N 1
ATOM 721 C CA . GLY A 1 88 ? 10.051 -1.877 -6.445 1.00 79.94 88 GLY A CA 1
ATOM 722 C C . GLY A 1 88 ? 9.894 -1.416 -7.888 1.00 79.94 88 GLY A C 1
ATOM 723 O O . GLY A 1 88 ? 8.958 -1.813 -8.549 1.00 79.94 88 GLY A O 1
ATOM 724 N N . TYR A 1 89 ? 10.763 -0.561 -8.406 1.00 71.12 89 TYR A N 1
ATOM 725 C CA . TYR A 1 89 ? 10.762 -0.201 -9.835 1.00 71.12 89 TYR A CA 1
ATOM 726 C C . TYR A 1 89 ? 12.162 -0.262 -10.430 1.00 71.12 89 TYR A C 1
ATOM 728 O O . TYR A 1 89 ? 12.453 0.360 -11.450 1.00 71.12 89 TYR A O 1
ATOM 736 N N . GLY A 1 90 ? 13.004 -1.104 -9.828 1.00 61.97 90 GLY A N 1
ATOM 737 C CA . GLY A 1 90 ? 14.332 -1.422 -10.324 1.00 61.97 90 GLY A CA 1
ATOM 738 C C . GLY A 1 90 ? 15.375 -0.349 -10.025 1.00 61.97 90 GLY A C 1
ATOM 739 O O . GLY A 1 90 ? 15.076 0.827 -9.839 1.00 61.97 90 GLY A O 1
ATOM 740 N N . GLY A 1 91 ? 16.630 -0.784 -10.001 1.00 55.00 91 GLY A N 1
ATOM 741 C CA . GLY A 1 91 ? 17.824 0.041 -9.839 1.00 55.00 91 GLY A CA 1
ATOM 742 C C . GLY A 1 91 ? 18.976 -0.541 -10.657 1.00 55.00 91 GLY A C 1
ATOM 743 O O . GLY A 1 91 ? 18.795 -1.526 -11.382 1.00 55.00 91 GLY A O 1
ATOM 744 N N . GLN A 1 92 ? 20.167 0.052 -10.552 1.00 52.53 92 GLN A N 1
ATOM 745 C CA . GLN A 1 92 ? 21.360 -0.492 -11.206 1.00 52.53 92 GLN A CA 1
ATOM 746 C C . GLN A 1 92 ? 21.544 -1.972 -10.815 1.00 52.53 92 GLN A C 1
ATOM 748 O O . GLN A 1 92 ? 21.643 -2.296 -9.636 1.00 52.53 92 GLN A O 1
ATOM 753 N N . GLY A 1 93 ? 21.562 -2.872 -11.803 1.00 51.62 93 GLY A N 1
ATOM 754 C CA . GLY A 1 93 ? 21.751 -4.312 -11.580 1.00 51.62 93 GLY A CA 1
ATOM 755 C C . GLY A 1 93 ? 20.475 -5.143 -11.400 1.00 51.62 93 GLY A C 1
ATOM 756 O O . GLY A 1 93 ? 20.578 -6.364 -11.299 1.00 51.62 93 GLY A O 1
ATOM 757 N N . VAL A 1 94 ? 19.280 -4.543 -11.422 1.00 52.38 94 VAL A N 1
ATOM 758 C CA . VAL A 1 94 ? 18.030 -5.319 -11.481 1.00 52.38 94 VAL A CA 1
ATOM 759 C C . VAL A 1 94 ? 17.883 -5.917 -12.881 1.00 52.38 94 VAL A C 1
ATOM 761 O O . VAL A 1 94 ? 17.823 -5.200 -13.879 1.00 52.38 94 VAL A O 1
ATOM 764 N N . THR A 1 95 ? 17.870 -7.249 -12.953 1.00 53.91 95 THR A N 1
ATOM 765 C CA . THR A 1 95 ? 17.733 -8.022 -14.196 1.00 53.91 95 THR A CA 1
ATOM 766 C C . THR A 1 95 ? 16.329 -8.624 -14.265 1.00 53.91 95 THR A C 1
ATOM 768 O O . THR A 1 95 ? 15.815 -9.090 -13.254 1.00 53.91 95 THR A O 1
ATOM 771 N N . GLY A 1 96 ? 15.676 -8.583 -15.428 1.00 56.38 96 GLY A N 1
ATOM 772 C CA . GLY A 1 96 ? 14.306 -9.084 -15.583 1.00 56.38 96 GLY A CA 1
ATOM 773 C C . GLY A 1 96 ? 13.573 -8.460 -16.769 1.00 56.38 96 GLY A C 1
ATOM 774 O O . GLY A 1 96 ? 14.008 -7.450 -17.322 1.00 56.38 96 GLY A O 1
ATOM 775 N N . SER A 1 97 ? 12.468 -9.082 -17.184 1.00 50.16 97 SER A N 1
ATOM 776 C CA . SER A 1 97 ? 11.608 -8.529 -18.235 1.00 50.16 97 SER A CA 1
ATOM 777 C C . SER A 1 97 ? 10.631 -7.539 -17.620 1.00 50.16 97 SER A C 1
ATOM 779 O O . SER A 1 97 ? 9.784 -7.913 -16.817 1.00 50.16 97 SER A O 1
ATOM 781 N N . TRP A 1 98 ? 10.725 -6.279 -18.023 1.00 60.16 98 TRP A N 1
ATOM 782 C CA . TRP A 1 98 ? 9.725 -5.270 -17.711 1.00 60.16 98 TRP A CA 1
ATOM 783 C C . TRP A 1 98 ? 8.447 -5.540 -18.522 1.00 60.16 98 TRP A C 1
ATOM 785 O O . TRP A 1 98 ? 8.342 -5.225 -19.700 1.00 60.16 98 TRP A O 1
ATOM 795 N N . TRP A 1 99 ? 7.477 -6.180 -17.886 1.00 57.25 99 TRP A N 1
ATOM 796 C CA . TRP A 1 99 ? 6.090 -6.378 -18.302 1.00 57.25 99 TRP A CA 1
ATOM 797 C C . TRP A 1 99 ? 5.348 -5.058 -18.583 1.00 57.25 99 TRP A C 1
ATOM 799 O O . TRP A 1 99 ? 4.346 -5.070 -19.294 1.00 57.25 99 TRP A O 1
ATOM 809 N N . TRP A 1 100 ? 5.822 -3.931 -18.040 1.00 55.28 100 TRP A N 1
ATOM 810 C CA . TRP A 1 100 ? 5.391 -2.566 -18.371 1.00 55.28 100 TRP A CA 1
ATOM 811 C C . TRP A 1 100 ? 6.612 -1.727 -18.753 1.00 55.28 100 TRP A C 1
ATOM 813 O O . TRP A 1 100 ? 7.659 -1.810 -18.122 1.00 55.28 100 TRP A O 1
ATOM 823 N N . GLY A 1 101 ? 6.460 -0.879 -19.766 1.00 53.69 101 GLY A N 1
ATOM 824 C CA . GLY A 1 101 ? 7.542 -0.048 -20.296 1.00 53.69 101 GLY A CA 1
ATOM 825 C C . GLY A 1 101 ? 8.123 -0.592 -21.601 1.00 53.69 101 GLY A C 1
ATOM 826 O O . GLY A 1 101 ? 7.910 -1.741 -21.985 1.00 53.69 101 GLY A O 1
ATOM 827 N N . SER A 1 102 ? 8.827 0.270 -22.335 1.00 53.69 102 SER A N 1
ATOM 828 C CA . SER A 1 102 ? 9.469 -0.130 -23.590 1.00 53.69 102 SER A CA 1
ATOM 829 C C . SER A 1 102 ? 10.767 -0.896 -23.309 1.00 53.69 102 SER A C 1
ATOM 831 O O . SER A 1 102 ? 11.583 -0.379 -22.545 1.00 53.69 102 SER A O 1
ATOM 833 N N . PRO A 1 103 ? 11.057 -2.020 -23.996 1.00 56.47 103 PRO A N 1
ATOM 834 C CA . PRO A 1 103 ? 12.371 -2.675 -23.956 1.00 56.47 103 PRO A CA 1
ATOM 835 C C . PRO A 1 103 ? 13.534 -1.751 -24.355 1.00 56.47 103 PRO A C 1
ATOM 837 O O . PRO A 1 103 ? 14.694 -2.072 -24.121 1.00 56.47 103 PRO A O 1
ATOM 840 N N . THR A 1 104 ? 13.223 -0.624 -25.001 1.00 57.22 104 THR A N 1
ATOM 841 C CA . THR A 1 104 ? 14.185 0.374 -25.481 1.00 57.22 104 THR A CA 1
ATOM 842 C C . THR A 1 104 ? 14.257 1.634 -24.616 1.00 57.22 104 THR A C 1
ATOM 844 O O . THR A 1 104 ? 15.056 2.520 -24.917 1.00 57.22 104 THR A O 1
ATOM 847 N N . ALA A 1 105 ? 13.427 1.756 -23.575 1.00 58.34 105 ALA A N 1
ATOM 848 C CA . ALA A 1 105 ? 13.466 2.904 -22.672 1.00 58.34 105 ALA A CA 1
ATOM 849 C C . ALA A 1 105 ? 14.621 2.767 -21.669 1.00 58.34 105 ALA A C 1
ATOM 851 O O . ALA A 1 105 ? 14.941 1.668 -21.219 1.00 58.34 105 ALA A O 1
ATOM 852 N N . SER A 1 106 ? 15.255 3.889 -21.313 1.00 60.06 106 SER A N 1
ATOM 853 C CA . SER A 1 106 ? 16.259 3.899 -20.247 1.00 60.06 106 SER A CA 1
ATOM 854 C C . SER A 1 106 ? 15.588 3.608 -18.903 1.00 60.06 106 SER A C 1
ATOM 856 O O . SER A 1 106 ? 14.471 4.082 -18.665 1.00 60.06 106 SER A O 1
ATOM 858 N N . GLY A 1 107 ? 16.277 2.880 -18.017 1.00 62.72 107 GLY A N 1
ATOM 859 C CA . GLY A 1 107 ? 15.740 2.481 -16.709 1.00 62.72 107 GLY A CA 1
ATOM 860 C C . GLY A 1 107 ? 15.113 3.649 -15.940 1.00 62.72 107 GLY A C 1
ATOM 861 O O . GLY A 1 107 ? 13.982 3.540 -15.484 1.00 62.72 107 GLY A O 1
ATOM 862 N N . ASP A 1 108 ? 15.764 4.815 -15.914 1.00 61.81 108 ASP A N 1
ATOM 863 C CA . ASP A 1 108 ? 15.305 5.982 -15.139 1.00 61.81 108 ASP A CA 1
ATOM 864 C C . ASP A 1 108 ? 13.966 6.559 -15.623 1.00 61.81 108 ASP A C 1
ATOM 866 O O . ASP A 1 108 ? 13.163 7.053 -14.830 1.00 61.81 108 ASP A O 1
ATOM 870 N N . SER A 1 109 ? 13.682 6.482 -16.930 1.00 63.25 109 SER A N 1
ATOM 871 C CA . SER A 1 109 ? 12.378 6.910 -17.456 1.00 63.25 109 SER A CA 1
ATOM 872 C C . SER A 1 109 ? 11.249 5.974 -17.030 1.00 63.25 109 SER A C 1
ATOM 874 O O . SER A 1 109 ? 10.159 6.440 -16.708 1.00 63.25 109 SER A O 1
ATOM 876 N N . GLN A 1 110 ? 11.537 4.677 -16.928 1.00 71.12 110 GLN A N 1
ATOM 877 C CA . GLN A 1 110 ? 10.567 3.675 -16.501 1.00 71.12 110 GLN A CA 1
ATOM 878 C C . GLN A 1 110 ? 10.255 3.810 -15.007 1.00 71.12 110 GLN A C 1
ATOM 880 O O . GLN A 1 110 ? 9.092 3.705 -14.628 1.00 71.12 110 GLN A O 1
ATOM 885 N N . LYS A 1 111 ? 11.248 4.133 -14.162 1.00 75.25 111 LYS A N 1
ATOM 886 C CA . LYS A 1 111 ? 11.036 4.376 -12.721 1.00 75.25 111 LYS A CA 1
ATOM 887 C C . LYS A 1 111 ? 9.968 5.445 -12.474 1.00 75.25 111 LYS A C 1
ATOM 889 O O . LYS A 1 111 ? 9.008 5.220 -11.738 1.00 75.25 111 LYS A O 1
ATOM 894 N N . ALA A 1 112 ? 10.113 6.597 -13.132 1.00 76.25 112 ALA A N 1
ATOM 895 C CA . ALA A 1 112 ? 9.181 7.714 -12.993 1.00 76.25 112 ALA A CA 1
ATOM 896 C C . ALA A 1 112 ? 7.783 7.378 -13.544 1.00 76.25 112 ALA A C 1
ATOM 898 O O . ALA A 1 112 ? 6.782 7.778 -12.955 1.00 76.25 112 ALA A O 1
ATOM 899 N N . GLU A 1 113 ? 7.694 6.629 -14.647 1.00 79.12 113 GLU A N 1
ATOM 900 C CA . GLU A 1 113 ? 6.416 6.178 -15.213 1.00 79.12 113 GLU A CA 1
ATOM 901 C C . GLU A 1 113 ? 5.681 5.198 -14.291 1.00 79.12 113 GLU A C 1
ATOM 903 O O . GLU A 1 113 ? 4.478 5.344 -14.079 1.00 79.12 113 GLU A O 1
ATOM 908 N N . VAL A 1 114 ? 6.393 4.235 -13.700 1.00 81.50 114 VAL A N 1
ATOM 909 C CA . VAL A 1 114 ? 5.829 3.257 -12.755 1.00 81.50 114 VAL A CA 1
ATOM 910 C C . VAL A 1 114 ? 5.348 3.939 -11.490 1.00 81.50 114 VAL A C 1
ATOM 912 O O . VAL A 1 114 ? 4.218 3.708 -11.056 1.00 81.50 114 VAL A O 1
ATOM 915 N N . TYR A 1 115 ? 6.187 4.810 -10.930 1.00 82.69 115 TYR A N 1
ATOM 916 C CA . TYR A 1 115 ? 5.818 5.640 -9.797 1.00 82.69 115 TYR A CA 1
ATOM 917 C C . TYR A 1 115 ? 4.546 6.438 -10.102 1.00 82.69 115 TYR A C 1
ATOM 919 O O . TYR A 1 115 ? 3.566 6.333 -9.366 1.00 82.69 115 TYR A O 1
ATOM 927 N N . ASN A 1 116 ? 4.518 7.151 -11.235 1.00 82.56 116 ASN A N 1
ATOM 928 C CA . ASN A 1 116 ? 3.359 7.939 -11.644 1.00 82.56 116 ASN A CA 1
ATOM 929 C C . ASN A 1 116 ? 2.095 7.098 -11.802 1.00 82.56 116 ASN A C 1
ATOM 931 O O . ASN A 1 116 ? 1.045 7.490 -11.304 1.00 82.56 116 ASN A O 1
ATOM 935 N N . LEU A 1 117 ? 2.183 5.955 -12.486 1.00 85.50 117 LEU A N 1
ATOM 936 C CA . LEU A 1 117 ? 1.045 5.075 -12.735 1.00 85.50 117 LEU A CA 1
ATOM 937 C C . LEU A 1 117 ? 0.379 4.654 -11.426 1.00 85.50 117 LEU A C 1
ATOM 939 O O . LEU A 1 117 ? -0.829 4.813 -11.257 1.00 85.50 117 LEU A O 1
ATOM 943 N N . TYR A 1 118 ? 1.169 4.103 -10.511 1.00 88.31 118 TYR A N 1
ATOM 944 C CA . TYR A 1 118 ? 0.653 3.518 -9.284 1.00 88.31 118 TYR A CA 1
ATOM 945 C C . TYR A 1 118 ? 0.228 4.576 -8.267 1.00 88.31 118 TYR A C 1
ATOM 947 O O . TYR A 1 118 ? -0.808 4.416 -7.618 1.00 88.31 118 TYR A O 1
ATOM 955 N N . LEU A 1 119 ? 0.968 5.684 -8.179 1.00 87.00 119 LEU A N 1
ATOM 956 C CA . LEU A 1 119 ? 0.598 6.801 -7.324 1.00 87.00 119 LEU A CA 1
ATOM 957 C C . LEU A 1 119 ? -0.690 7.474 -7.815 1.00 87.00 119 LEU A C 1
ATOM 959 O O . LEU A 1 119 ? -1.624 7.626 -7.030 1.00 87.00 119 LEU A O 1
ATOM 963 N N . ALA A 1 120 ? -0.792 7.801 -9.107 1.00 86.19 120 ALA A N 1
ATOM 964 C CA . ALA A 1 120 ? -2.007 8.380 -9.682 1.00 86.19 120 ALA A CA 1
ATOM 965 C C . ALA A 1 120 ? -3.213 7.443 -9.529 1.00 86.19 120 ALA A C 1
ATOM 967 O O . ALA A 1 120 ? -4.302 7.889 -9.169 1.00 86.19 120 ALA A O 1
ATOM 968 N N . ALA A 1 121 ? -3.023 6.140 -9.765 1.00 89.38 121 ALA A N 1
ATOM 969 C CA . ALA A 1 121 ? -4.086 5.156 -9.610 1.00 89.38 121 ALA A CA 1
ATOM 970 C C . ALA A 1 121 ? -4.595 5.084 -8.165 1.00 89.38 121 ALA A C 1
ATOM 972 O O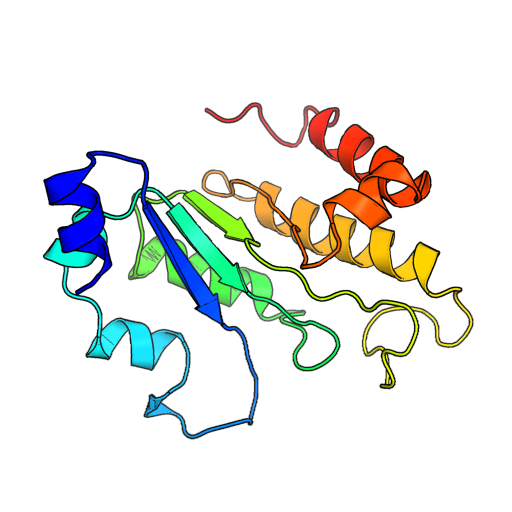 . ALA A 1 121 ? -5.803 5.025 -7.957 1.00 89.38 121 ALA A O 1
ATOM 973 N N . LEU A 1 122 ? -3.706 5.100 -7.167 1.00 91.44 122 LEU A N 1
ATOM 974 C CA . LEU A 1 122 ? -4.116 5.058 -5.764 1.00 91.44 122 LEU A CA 1
ATOM 975 C C . LEU A 1 122 ? -4.771 6.368 -5.308 1.00 91.44 122 LEU A C 1
ATOM 977 O O . LEU A 1 122 ? -5.764 6.343 -4.588 1.00 91.44 122 LEU A O 1
ATOM 981 N N . LEU A 1 123 ? -4.240 7.505 -5.748 1.00 89.62 123 LEU A N 1
ATOM 982 C CA . LEU A 1 123 ? -4.762 8.828 -5.416 1.00 89.62 123 LEU A CA 1
ATOM 983 C C . LEU A 1 123 ? -6.133 9.128 -6.050 1.00 89.62 123 LEU A C 1
ATOM 985 O O . LEU A 1 123 ? -6.808 10.070 -5.645 1.00 89.62 123 LEU A O 1
ATOM 989 N N . ALA A 1 124 ? -6.584 8.311 -7.005 1.00 89.81 124 ALA A N 1
ATOM 990 C CA . ALA A 1 124 ? -7.943 8.378 -7.537 1.00 89.81 124 ALA A CA 1
ATOM 991 C C . ALA A 1 124 ? -9.018 7.870 -6.550 1.00 89.81 124 ALA A C 1
ATOM 993 O O . ALA A 1 124 ? -10.210 8.061 -6.799 1.00 89.81 124 ALA A O 1
ATOM 994 N N . TYR A 1 125 ? -8.629 7.219 -5.445 1.00 91.81 125 TYR A N 1
ATOM 995 C CA . TYR A 1 125 ? -9.553 6.774 -4.400 1.00 91.81 125 TYR A CA 1
ATOM 996 C C . TYR A 1 125 ? -9.590 7.782 -3.244 1.00 91.81 125 TYR A C 1
ATOM 998 O O . TYR A 1 125 ? -8.535 8.236 -2.808 1.00 91.81 125 TYR A O 1
ATOM 1006 N N . PRO A 1 126 ? -10.767 8.064 -2.651 1.00 91.50 126 PRO A N 1
ATOM 1007 C CA . PRO A 1 126 ? -10.878 8.994 -1.520 1.00 91.50 126 PRO A CA 1
ATOM 1008 C C . PRO A 1 126 ? -10.151 8.508 -0.256 1.00 91.50 126 PRO A C 1
ATOM 1010 O O . PRO A 1 126 ? -9.855 9.296 0.630 1.00 91.50 126 PRO A O 1
ATOM 1013 N N . TYR A 1 127 ? -9.858 7.209 -0.170 1.00 92.81 127 TYR A N 1
ATOM 1014 C CA . TYR A 1 127 ? -9.090 6.579 0.907 1.00 92.81 127 TYR A CA 1
ATOM 1015 C C . TYR A 1 127 ? -7.633 6.283 0.502 1.00 92.81 127 TYR A C 1
ATOM 1017 O O . TYR A 1 127 ? -6.927 5.559 1.203 1.00 92.81 127 TYR A O 1
ATOM 1025 N N . GLY A 1 128 ? -7.182 6.786 -0.650 1.00 92.75 128 GLY A N 1
ATOM 1026 C CA . GLY A 1 128 ? -5.811 6.644 -1.123 1.00 92.75 128 GLY A CA 1
ATOM 1027 C C . GLY A 1 128 ? -4.895 7.697 -0.507 1.00 92.75 128 GLY A C 1
ATOM 1028 O O . GLY A 1 128 ? -5.097 8.890 -0.688 1.00 92.75 128 GLY A O 1
ATOM 1029 N N . GLY A 1 129 ? -3.854 7.256 0.195 1.00 87.62 129 GLY A N 1
ATOM 1030 C CA . GLY A 1 129 ? -2.825 8.124 0.780 1.00 87.62 129 GLY A CA 1
ATOM 1031 C C . GLY A 1 129 ? -1.636 8.384 -0.146 1.00 87.62 129 GLY A C 1
ATOM 1032 O O . GLY A 1 129 ? -0.752 9.176 0.173 1.00 87.62 129 GLY A O 1
ATOM 1033 N N . GLY A 1 130 ? -1.602 7.713 -1.297 1.00 83.06 130 GLY A N 1
ATOM 1034 C CA . GLY A 1 130 ? -0.485 7.753 -2.229 1.00 83.06 130 GLY A CA 1
ATOM 1035 C C . GLY A 1 130 ? 0.659 6.829 -1.812 1.00 83.06 130 GLY A C 1
ATOM 1036 O O . GLY A 1 130 ? 0.4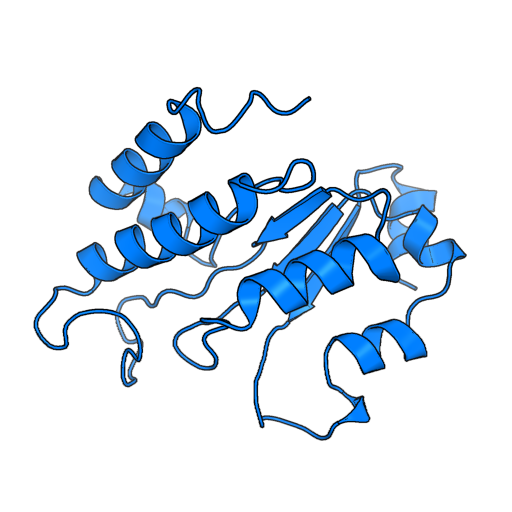35 5.673 -1.458 1.00 83.06 130 GLY A O 1
ATOM 1037 N N . GLY A 1 131 ? 1.896 7.311 -1.882 1.00 77.00 131 GLY A N 1
ATOM 1038 C CA . GLY A 1 131 ? 3.094 6.500 -1.650 1.00 77.00 131 GLY A CA 1
ATOM 1039 C C . GLY A 1 131 ? 3.852 6.147 -2.935 1.00 77.00 131 GLY A C 1
ATOM 1040 O O . GLY A 1 131 ? 3.661 6.765 -3.975 1.00 77.00 131 GLY A O 1
ATOM 1041 N N . GLY A 1 132 ? 4.776 5.196 -2.846 1.00 69.75 132 GLY A N 1
ATOM 1042 C CA . GLY A 1 132 ? 5.758 4.883 -3.892 1.00 69.75 132 GLY A CA 1
ATOM 1043 C C . GLY A 1 132 ? 7.208 4.956 -3.406 1.00 69.75 132 GLY A C 1
ATOM 1044 O O . GLY A 1 132 ? 8.115 5.221 -4.196 1.00 69.75 132 GLY A O 1
ATOM 1045 N N . PHE A 1 133 ? 7.422 4.764 -2.103 1.00 73.12 133 PHE A N 1
ATOM 1046 C CA . PHE A 1 133 ? 8.752 4.704 -1.506 1.00 73.12 133 PHE A CA 1
ATOM 1047 C C . PHE A 1 133 ? 9.421 3.372 -1.847 1.00 73.12 133 PHE A C 1
ATOM 1049 O O . PHE A 1 133 ? 8.754 2.362 -2.013 1.00 73.12 133 PHE A O 1
ATOM 1056 N N . TRP A 1 134 ? 10.739 3.356 -1.952 1.00 76.00 134 TRP A N 1
ATOM 1057 C CA . TRP A 1 134 ? 11.543 2.166 -2.216 1.00 76.00 134 TRP A CA 1
ATOM 1058 C C . TRP A 1 134 ? 12.847 2.261 -1.424 1.00 76.00 134 TRP A C 1
ATOM 1060 O O . TRP A 1 134 ? 13.147 3.319 -0.865 1.00 76.00 134 TRP A O 1
ATOM 1070 N N . TRP A 1 135 ? 13.620 1.174 -1.368 1.00 67.62 135 TRP A N 1
ATOM 1071 C CA . TRP A 1 135 ? 14.826 1.084 -0.536 1.00 67.62 135 TRP A CA 1
ATOM 1072 C C . TRP A 1 135 ? 15.831 2.222 -0.749 1.00 67.62 135 TRP A C 1
ATOM 1074 O O . TRP A 1 135 ? 16.345 2.739 0.239 1.00 67.62 135 TRP A O 1
ATOM 1084 N N . TYR A 1 136 ? 16.049 2.663 -1.992 1.00 72.31 136 TYR A N 1
ATOM 1085 C CA . TYR A 1 136 ? 16.929 3.799 -2.306 1.00 72.31 136 TYR A CA 1
ATOM 1086 C C . TYR A 1 136 ? 16.136 5.051 -2.704 1.00 72.31 136 TYR A C 1
ATOM 1088 O O . TYR A 1 136 ? 16.626 5.896 -3.446 1.00 72.31 136 TYR A O 1
ATOM 1096 N N . PHE A 1 137 ? 14.893 5.209 -2.224 1.00 75.00 137 PHE A N 1
ATOM 1097 C CA . PHE A 1 137 ? 14.050 6.346 -2.616 1.00 75.00 137 PHE A CA 1
ATOM 1098 C C . PHE A 1 137 ? 14.688 7.681 -2.275 1.00 75.00 137 PHE A C 1
ATOM 1100 O O . PHE A 1 137 ? 14.641 8.577 -3.099 1.00 75.00 137 PHE A O 1
ATOM 1107 N N . ALA A 1 138 ? 15.300 7.833 -1.100 1.00 74.06 138 ALA A N 1
ATOM 1108 C CA . ALA A 1 138 ? 15.942 9.097 -0.737 1.00 74.06 138 ALA A CA 1
ATOM 1109 C C . ALA A 1 138 ? 17.111 9.447 -1.683 1.00 74.06 138 ALA A C 1
ATOM 1111 O O . ALA A 1 138 ? 17.302 10.610 -2.046 1.00 74.06 138 ALA A O 1
ATOM 1112 N N . GLU A 1 139 ? 17.868 8.437 -2.105 1.00 75.44 139 GLU A N 1
ATOM 1113 C CA . GLU A 1 139 ? 19.020 8.582 -2.995 1.00 75.44 139 GLU A CA 1
ATOM 1114 C C . GLU A 1 139 ? 18.560 8.851 -4.433 1.00 75.44 139 GLU A C 1
ATOM 1116 O O . GLU A 1 139 ? 18.991 9.828 -5.038 1.00 75.44 139 GLU A O 1
ATOM 1121 N N . ASP A 1 140 ? 17.620 8.068 -4.959 1.00 73.94 140 ASP A N 1
ATOM 1122 C CA . ASP A 1 140 ? 17.057 8.278 -6.294 1.00 73.94 140 ASP A CA 1
ATOM 1123 C C . ASP A 1 140 ? 16.277 9.595 -6.366 1.00 73.94 140 ASP A C 1
ATOM 1125 O O . ASP A 1 140 ? 16.442 10.361 -7.305 1.00 73.94 140 ASP A O 1
ATOM 1129 N N . PHE A 1 141 ? 15.466 9.924 -5.360 1.00 72.19 141 PHE A N 1
ATOM 1130 C CA . PHE A 1 141 ? 14.667 11.150 -5.352 1.00 72.19 141 PHE A CA 1
ATOM 1131 C C . PHE A 1 141 ? 15.536 12.404 -5.433 1.00 72.19 141 PHE A C 1
ATOM 1133 O O . PHE A 1 141 ? 15.171 13.356 -6.111 1.00 72.19 141 PHE A O 1
ATOM 1140 N N . THR A 1 142 ? 16.693 12.418 -4.773 1.00 74.44 142 THR A N 1
ATOM 1141 C CA . THR A 1 142 ? 17.596 13.576 -4.820 1.00 74.44 142 THR A CA 1
ATOM 1142 C C . THR A 1 142 ? 18.412 13.654 -6.109 1.00 74.44 142 THR A C 1
ATOM 1144 O O . THR A 1 142 ? 18.841 14.746 -6.481 1.00 74.44 142 THR A O 1
ATOM 1147 N N . ASN A 1 143 ? 18.600 12.530 -6.806 1.00 73.25 143 ASN A N 1
ATOM 1148 C CA . ASN A 1 143 ? 19.475 12.432 -7.974 1.00 73.25 143 ASN A CA 1
ATOM 1149 C C . ASN A 1 143 ? 18.732 12.240 -9.312 1.00 73.25 143 ASN A C 1
ATOM 1151 O O . ASN A 1 143 ? 19.363 12.355 -10.360 1.00 73.25 143 ASN A O 1
ATOM 1155 N N . GLU A 1 144 ? 17.411 12.015 -9.305 1.00 74.12 144 GLU A N 1
ATOM 1156 C CA . GLU A 1 144 ? 16.586 11.749 -10.493 1.00 74.12 144 GLU A CA 1
ATOM 1157 C C . GLU A 1 144 ? 15.545 12.860 -10.749 1.00 74.12 144 GLU A C 1
ATOM 1159 O O . GLU A 1 144 ? 14.403 12.790 -10.272 1.00 74.12 144 GLU A O 1
ATOM 1164 N N . PRO A 1 145 ? 15.860 13.881 -11.576 1.00 77.62 145 PRO A N 1
ATOM 1165 C CA . PRO A 1 145 ? 14.970 15.020 -11.824 1.00 77.62 145 PRO A CA 1
ATOM 1166 C C . PRO A 1 145 ? 13.582 14.638 -12.357 1.00 77.62 145 PRO A C 1
ATOM 1168 O O . PRO A 1 145 ? 12.601 15.348 -12.118 1.00 77.62 145 PRO A O 1
ATOM 1171 N N . LYS A 1 146 ? 13.475 13.516 -13.082 1.00 75.31 146 LYS A N 1
ATOM 1172 C CA . LYS A 1 146 ? 12.195 13.011 -13.599 1.00 75.31 146 LYS A CA 1
ATOM 1173 C C . LYS A 1 146 ? 11.301 12.470 -12.487 1.00 75.31 146 LYS A C 1
ATOM 1175 O O . LYS A 1 146 ? 10.102 12.729 -12.526 1.00 75.31 146 LYS A O 1
ATOM 1180 N N . LEU A 1 147 ? 11.870 11.778 -11.497 1.00 74.31 147 LEU A N 1
ATOM 1181 C CA . LEU A 1 147 ? 11.131 11.270 -10.340 1.00 74.31 147 LEU A CA 1
ATOM 1182 C C . LEU A 1 147 ? 10.644 12.426 -9.456 1.00 74.31 147 LEU A C 1
ATOM 1184 O O . LEU A 1 147 ? 9.483 12.449 -9.052 1.00 74.31 147 LEU A O 1
ATOM 1188 N N . MET A 1 148 ? 11.487 13.443 -9.247 1.00 76.88 148 MET A N 1
ATOM 1189 C CA . MET A 1 148 ? 11.066 14.673 -8.568 1.00 76.88 148 MET A CA 1
ATOM 1190 C C . MET A 1 148 ? 9.924 15.380 -9.302 1.00 76.88 148 MET A C 1
ATOM 1192 O O . MET A 1 148 ? 8.929 15.759 -8.688 1.00 76.88 148 MET A O 1
ATOM 1196 N N . SER A 1 149 ? 10.054 15.547 -10.622 1.00 79.38 149 SER A N 1
ATOM 1197 C CA . SER A 1 149 ? 9.040 16.220 -11.443 1.00 79.38 149 SER A CA 1
ATOM 1198 C C . SER A 1 149 ? 7.712 15.462 -11.439 1.00 79.38 149 SER A C 1
ATOM 1200 O O . SER A 1 149 ? 6.659 16.081 -11.326 1.00 79.38 149 SER A O 1
ATOM 1202 N N . ALA A 1 150 ? 7.766 14.132 -11.523 1.00 76.38 150 ALA A N 1
ATOM 1203 C CA . ALA A 1 150 ? 6.627 13.228 -11.405 1.00 76.38 150 ALA A CA 1
ATOM 1204 C C . ALA A 1 150 ? 5.878 13.427 -10.077 1.00 76.38 150 ALA A C 1
ATOM 1206 O O . ALA A 1 150 ? 4.678 13.701 -10.072 1.00 76.38 150 ALA A O 1
ATOM 1207 N N . MET A 1 151 ? 6.608 13.394 -8.958 1.00 76.56 151 MET A N 1
ATOM 1208 C CA . MET A 1 151 ? 6.041 13.641 -7.634 1.00 76.56 151 MET A CA 1
ATOM 1209 C C . MET A 1 151 ? 5.415 15.039 -7.545 1.00 76.56 151 MET A C 1
ATOM 1211 O O . MET A 1 151 ? 4.251 15.176 -7.179 1.00 76.56 151 MET A O 1
ATOM 1215 N N . HIS A 1 152 ? 6.150 16.084 -7.930 1.00 77.50 152 HIS A N 1
ATOM 1216 C CA . HIS A 1 152 ? 5.654 17.461 -7.871 1.00 77.50 152 HIS A CA 1
ATOM 1217 C C . HIS A 1 152 ? 4.393 17.660 -8.716 1.00 77.50 152 HIS A C 1
ATOM 1219 O O . HIS A 1 152 ? 3.456 18.307 -8.258 1.00 77.50 152 HIS A O 1
ATOM 1225 N N . ALA A 1 153 ? 4.352 17.100 -9.927 1.00 76.94 153 ALA A N 1
ATOM 1226 C CA . ALA A 1 153 ? 3.196 17.203 -10.809 1.00 76.94 153 ALA A CA 1
ATOM 1227 C C . ALA A 1 153 ? 1.951 16.543 -10.201 1.00 76.94 153 ALA A C 1
ATOM 1229 O O . ALA A 1 153 ? 0.867 17.109 -10.297 1.00 76.94 153 ALA A O 1
ATOM 1230 N N . LEU A 1 154 ? 2.109 15.390 -9.545 1.00 72.94 154 LEU A N 1
ATOM 1231 C CA . LEU A 1 154 ? 1.003 14.680 -8.902 1.00 72.94 154 LEU A CA 1
ATOM 1232 C C . LEU A 1 154 ? 0.465 15.417 -7.676 1.00 72.94 154 LEU A C 1
ATOM 1234 O O . LEU A 1 154 ? -0.743 15.571 -7.549 1.00 72.94 154 LEU A O 1
ATOM 1238 N N . TYR A 1 155 ? 1.337 15.929 -6.806 1.00 70.06 155 TYR A N 1
ATOM 1239 C CA . TYR A 1 155 ? 0.902 16.686 -5.625 1.00 70.06 155 TYR A CA 1
ATOM 1240 C C . TYR A 1 155 ? 0.416 18.109 -5.950 1.00 70.06 155 TYR A C 1
ATOM 1242 O O . TYR A 1 155 ? -0.271 18.720 -5.134 1.00 70.06 155 TYR A O 1
ATOM 1250 N N . ALA A 1 156 ? 0.754 18.645 -7.126 1.00 72.00 156 ALA A N 1
ATOM 1251 C CA . ALA A 1 156 ? 0.215 19.908 -7.629 1.00 72.00 156 ALA A CA 1
ATOM 1252 C C . ALA A 1 156 ? -1.115 19.742 -8.392 1.00 72.00 156 ALA A C 1
ATOM 1254 O O . ALA A 1 156 ? -1.775 20.743 -8.685 1.00 72.00 156 ALA A O 1
ATOM 1255 N N . ASP A 1 157 ? -1.510 18.513 -8.741 1.00 68.69 157 ASP A N 1
ATOM 1256 C CA . ASP A 1 157 ? -2.740 18.247 -9.484 1.00 68.69 157 ASP A CA 1
ATOM 1257 C C . ASP A 1 157 ? -3.962 18.348 -8.567 1.00 68.69 157 ASP A C 1
ATOM 1259 O O . ASP A 1 157 ? -4.285 17.433 -7.821 1.00 68.69 157 ASP A O 1
ATOM 1263 N N . THR A 1 158 ? -4.698 19.453 -8.669 1.00 57.19 158 THR A N 1
ATOM 1264 C CA . THR A 1 158 ? -5.899 19.718 -7.863 1.00 57.19 158 THR A CA 1
ATOM 1265 C C . THR A 1 158 ? -7.075 18.779 -8.148 1.00 57.19 158 THR A C 1
ATOM 1267 O O . THR A 1 158 ? -8.060 18.800 -7.408 1.00 57.19 158 THR A O 1
ATOM 1270 N N . ARG A 1 159 ? -7.007 17.956 -9.207 1.00 59.78 159 ARG A N 1
ATOM 1271 C CA . ARG A 1 159 ? -7.983 16.880 -9.470 1.00 59.78 159 ARG A CA 1
ATOM 1272 C C . ARG A 1 159 ? -7.788 15.698 -8.528 1.00 59.78 159 ARG A C 1
ATOM 1274 O O . ARG A 1 159 ? -8.721 14.930 -8.310 1.00 59.78 159 ARG A O 1
ATOM 1281 N N . ILE A 1 160 ? -6.583 15.567 -7.991 1.00 56.56 160 ILE A N 1
ATOM 1282 C CA . ILE A 1 160 ? -6.254 14.690 -6.888 1.00 56.56 160 ILE A CA 1
ATOM 1283 C C . ILE A 1 160 ? -6.491 15.533 -5.634 1.00 56.56 160 ILE A C 1
ATOM 1285 O O . ILE A 1 160 ? -5.706 16.420 -5.315 1.00 56.56 160 ILE A O 1
ATOM 1289 N N . GLY A 1 161 ? -7.661 15.378 -5.014 1.00 48.62 161 GLY A N 1
ATOM 1290 C CA . GLY A 1 161 ? -8.123 16.290 -3.964 1.00 48.62 161 GLY A CA 1
ATOM 1291 C C . GLY A 1 161 ? -7.107 16.481 -2.824 1.00 48.62 161 GLY A C 1
ATOM 1292 O O . GLY A 1 161 ? -6.278 15.602 -2.579 1.00 48.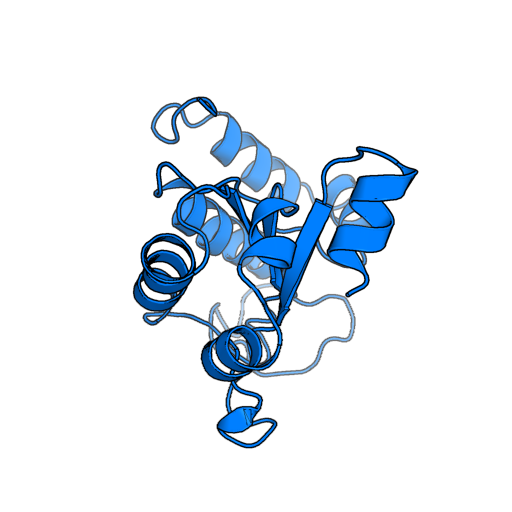62 161 GLY A O 1
ATOM 1293 N N . PRO A 1 162 ? -7.164 17.615 -2.097 1.00 39.97 162 PRO A N 1
ATOM 1294 C CA . PRO A 1 162 ? -6.362 17.774 -0.893 1.00 39.97 162 PRO A CA 1
ATOM 1295 C C . PRO A 1 162 ? -6.776 16.673 0.082 1.00 39.97 162 PRO A C 1
ATOM 1297 O O . PRO A 1 162 ? -7.971 16.488 0.302 1.00 39.97 162 PRO A O 1
ATOM 1300 N N . PHE A 1 163 ? -5.802 15.939 0.621 1.00 43.50 163 PHE A N 1
ATOM 1301 C CA . PHE A 1 163 ? -6.000 14.965 1.694 1.00 43.50 163 PHE A CA 1
ATOM 1302 C C . PHE A 1 163 ? -6.987 15.534 2.731 1.00 43.50 163 PHE A C 1
ATOM 1304 O O . PHE A 1 163 ? -6.653 16.497 3.425 1.00 43.50 163 PHE A O 1
ATOM 1311 N N . ALA A 1 164 ? -8.205 14.990 2.765 1.00 31.78 164 ALA A N 1
ATOM 1312 C CA . ALA A 1 164 ? -9.304 15.409 3.632 1.00 31.78 164 ALA A CA 1
ATOM 1313 C C . ALA A 1 164 ? -9.790 14.217 4.450 1.00 31.78 164 ALA A C 1
ATOM 1315 O O . ALA A 1 164 ? -9.979 13.137 3.845 1.00 31.78 164 ALA A O 1
#

InterPro domains:
  IPR017853 Glycoside hydrolase superfamily [SSF51445] (45-142)

Foldseek 3Di:
DVLCVCCVPPVDADEAEFEDAPPPDDPCNHRVNCLVVPDDPVSLVSHQAYEYADEVQHPNCPPVLVVVLCCCCPPRRVPHQYEPAAYHQDDPPDDGDDPDDDPPDDSLVSLLVSLLVQQVVQLVDLSYPGYHDHPCNVVCCVVRVSNVVSVVVSVPPCVSPDND

Sequence (164 aa):
YTISYVYDHTHAPTMLTLYWQLGEDDARHSMFQWISQNLTLSEISHLTYVGISLYPQEAPMGTAFNRVVTVLHNVWFPKQTIFISELGYGGQGVTGSWWWGSPTASGDSQKAEVYNLYLAALLAYPYGGGGGFWWYFAEDFTNEPKLMSAMHALYADTRIGPFA

pLDDT: mean 81.15, std 14.52, range [31.78, 97.94]

Secondary structure (DSSP, 8-state):
-HHHHHHHHH----EEEEEE-SSSS-GGGSHHHHHHHH--HHHHHT-SEEEEEE-TTT---GGGHHHHHHHIIIII-TTSEEEEEEE----TT--S--SSS-TTS-HHHHHHHHHHHHHHHHHTSTTEEEE---TTHHHHHHH-HHHHHHHHHHHH-TTS----

Organism: NCBI:txid410659

Radius of gyration: 16.51 Å; chains: 1; bounding box: 36×42×50 Å